Protein AF-A0A2G0VZQ6-F1 (afdb_monomer)

pLDDT: mean 93.62, std 4.66, range [72.75, 98.31]

Radius of gyration: 13.48 Å; Cα contacts (8 Å, |Δi|>4): 50; chains: 1; bounding box: 32×23×35 Å

Secondary structure (DSSP, 8-state):
--HHHHHHHHHTTT--TTPPPPHHHHHHHHTT--HHHHHHHHHHHHHHHHHHHH-S---SHHHHHHHHHHHHHHHHHHHHHT-

Structure (mmCIF, N/CA/C/O backbone):
data_AF-A0A2G0VZQ6-F1
#
_entry.id   AF-A0A2G0VZQ6-F1
#
loop_
_atom_site.group_PDB
_atom_site.id
_atom_site.type_symbol
_atom_site.label_atom_id
_atom_site.label_alt_id
_atom_site.label_comp_id
_atom_site.label_asym_id
_atom_site.label_entity_id
_atom_site.label_seq_id
_atom_site.pdbx_PDB_ins_code
_atom_site.Cartn_x
_atom_site.Cartn_y
_atom_site.Cartn_z
_atom_site.occupancy
_atom_site.B_iso_or_equiv
_atom_site.auth_seq_id
_atom_site.auth_comp_id
_atom_site.auth_asym_id
_atom_site.auth_atom_id
_atom_site.pdbx_PDB_model_num
ATOM 1 N N . MET A 1 1 ? 2.430 -15.945 2.617 1.00 72.75 1 MET A N 1
ATOM 2 C CA . MET A 1 1 ? 1.752 -14.636 2.518 1.00 72.75 1 MET A CA 1
ATOM 3 C C . MET A 1 1 ? 1.978 -13.889 3.817 1.00 72.75 1 MET A C 1
ATOM 5 O O . MET A 1 1 ? 1.905 -14.520 4.866 1.00 72.75 1 MET A O 1
ATOM 9 N N . SER A 1 2 ? 2.313 -12.600 3.750 1.00 90.75 2 SER A N 1
ATOM 10 C CA . SER A 1 2 ? 2.386 -11.746 4.941 1.00 90.75 2 SER A CA 1
ATOM 11 C C . SER A 1 2 ? 0.991 -11.434 5.488 1.00 90.75 2 SER A C 1
ATOM 13 O O . SER A 1 2 ? -0.014 -11.653 4.806 1.00 90.75 2 SER A O 1
ATOM 15 N N . ASN A 1 3 ? 0.910 -10.912 6.713 1.00 94.62 3 ASN A N 1
ATOM 16 C CA . ASN A 1 3 ? -0.376 -10.542 7.300 1.00 94.62 3 ASN A CA 1
ATOM 17 C C . ASN A 1 3 ? -1.059 -9.413 6.508 1.00 94.62 3 ASN A C 1
ATOM 19 O O . ASN A 1 3 ? -2.253 -9.496 6.235 1.00 94.62 3 ASN A O 1
ATOM 23 N N . LEU A 1 4 ? -0.289 -8.435 6.016 1.00 94.00 4 LEU A N 1
ATOM 24 C CA . LEU A 1 4 ? -0.781 -7.408 5.096 1.00 94.00 4 LEU A CA 1
ATOM 25 C C . LEU A 1 4 ? -1.437 -8.018 3.847 1.00 94.00 4 LEU A C 1
ATOM 27 O O . LEU A 1 4 ? -2.519 -7.595 3.445 1.00 94.00 4 LEU A O 1
ATOM 31 N N . GLN A 1 5 ? -0.815 -9.037 3.242 1.00 92.81 5 GLN A N 1
ATOM 32 C CA . GLN A 1 5 ? -1.400 -9.734 2.090 1.00 92.81 5 GLN A CA 1
ATOM 33 C C . GLN A 1 5 ? -2.714 -10.420 2.452 1.00 92.81 5 GLN A C 1
ATOM 35 O O . GLN A 1 5 ? -3.665 -10.328 1.684 1.00 92.81 5 GLN A O 1
ATOM 40 N N . ASN A 1 6 ? -2.794 -11.058 3.622 1.00 95.38 6 ASN A N 1
ATOM 41 C CA . ASN A 1 6 ? -4.033 -11.684 4.079 1.00 95.38 6 ASN A CA 1
ATOM 42 C C . ASN A 1 6 ? -5.146 -10.646 4.278 1.00 95.38 6 ASN A C 1
ATOM 44 O O . ASN A 1 6 ? -6.275 -10.887 3.861 1.00 95.38 6 ASN A O 1
ATOM 48 N N . LEU A 1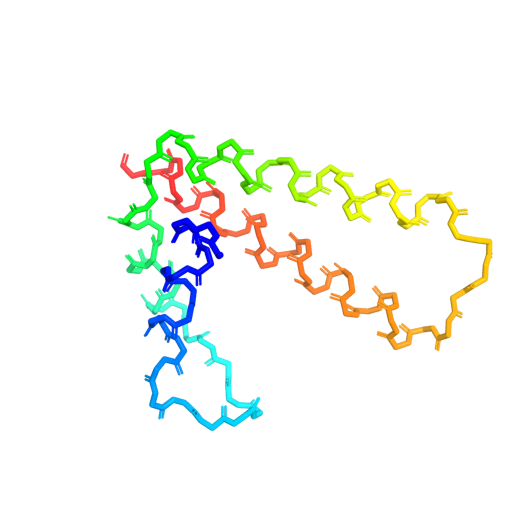 7 ? -4.836 -9.480 4.856 1.00 94.94 7 LEU A N 1
ATOM 49 C CA . LEU A 1 7 ? -5.801 -8.389 5.014 1.00 94.94 7 LEU A CA 1
ATOM 50 C C . LEU A 1 7 ? -6.327 -7.895 3.659 1.00 94.94 7 LEU A C 1
ATOM 52 O O . LEU A 1 7 ? -7.534 -7.736 3.493 1.00 94.94 7 LEU A O 1
ATOM 56 N N . ILE A 1 8 ? -5.445 -7.718 2.671 1.00 93.06 8 ILE A N 1
ATOM 57 C CA . ILE A 1 8 ? -5.829 -7.292 1.316 1.00 93.06 8 ILE A CA 1
ATOM 58 C C . ILE A 1 8 ? -6.660 -8.373 0.609 1.00 93.06 8 ILE A C 1
ATOM 60 O O . ILE A 1 8 ? -7.681 -8.060 -0.001 1.00 93.06 8 ILE A O 1
ATOM 64 N N . VAL A 1 9 ? -6.267 -9.646 0.713 1.00 93.06 9 VAL A N 1
ATOM 65 C CA . VAL A 1 9 ? -7.028 -10.775 0.150 1.00 93.06 9 VAL A CA 1
ATOM 66 C C . VAL A 1 9 ? -8.420 -10.853 0.773 1.00 93.06 9 VAL A C 1
ATOM 68 O O . VAL A 1 9 ? -9.399 -11.012 0.048 1.00 93.06 9 VAL A O 1
ATOM 71 N N . ASN A 1 10 ? -8.525 -10.679 2.091 1.00 93.50 10 ASN A N 1
ATOM 72 C CA . ASN A 1 10 ? -9.804 -10.664 2.793 1.00 93.50 10 ASN A CA 1
ATO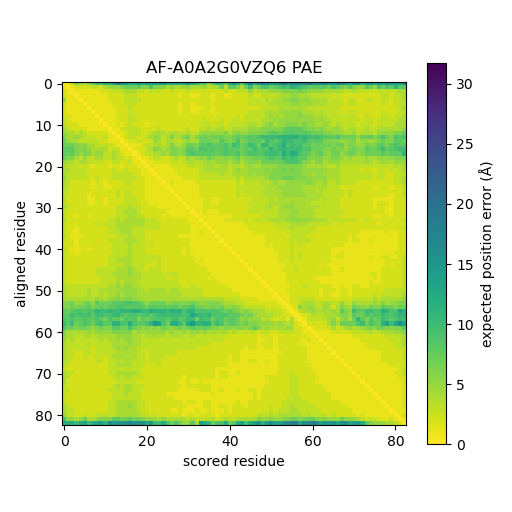M 73 C C . ASN A 1 10 ? -1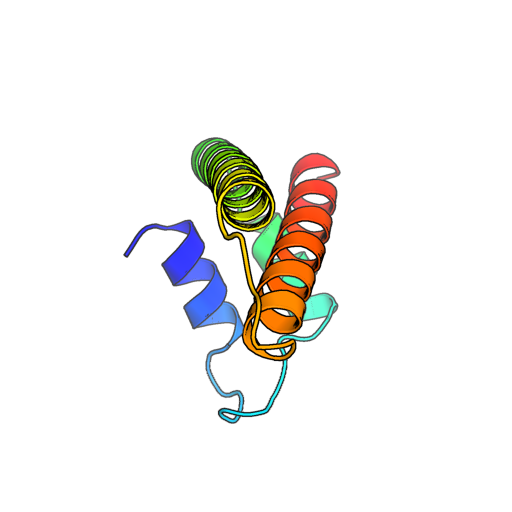0.674 -9.476 2.369 1.00 93.50 10 ASN A C 1
ATOM 75 O O . ASN A 1 10 ? -11.870 -9.653 2.162 1.00 93.50 10 ASN A O 1
ATOM 79 N N . ALA A 1 11 ? -10.087 -8.291 2.182 1.00 92.69 11 ALA A N 1
ATOM 80 C CA . ALA A 1 11 ? -10.805 -7.113 1.695 1.00 92.69 11 ALA A CA 1
ATOM 81 C C . ALA A 1 11 ? -11.304 -7.266 0.249 1.00 92.69 11 ALA A C 1
ATOM 83 O O . ALA A 1 11 ? -12.295 -6.644 -0.124 1.00 92.69 11 ALA A O 1
ATOM 84 N N . ARG A 1 12 ? -10.644 -8.111 -0.553 1.00 92.12 12 ARG A N 1
ATOM 85 C CA . ARG A 1 12 ? -11.078 -8.478 -1.908 1.00 92.12 12 ARG A CA 1
ATOM 86 C C . ARG A 1 12 ? -12.022 -9.686 -1.935 1.00 92.12 12 ARG A C 1
ATOM 88 O O . ARG A 1 12 ? -12.498 -10.067 -3.001 1.00 92.12 12 ARG A O 1
ATOM 95 N N . SER A 1 13 ? -12.267 -10.329 -0.795 1.00 91.88 13 SER A N 1
ATOM 96 C CA . SER A 1 13 ? -13.090 -11.535 -0.732 1.00 91.88 13 SER A CA 1
ATOM 97 C C . SER A 1 13 ? -14.517 -11.232 -1.186 1.00 91.88 13 SER A C 1
ATOM 99 O O . SER A 1 13 ? -15.176 -10.353 -0.635 1.00 91.88 13 SER A O 1
ATOM 101 N N . GLY A 1 14 ? -14.990 -11.963 -2.195 1.00 87.06 14 GLY A N 1
ATOM 102 C CA . GLY A 1 14 ? -16.320 -11.772 -2.779 1.00 87.06 14 GLY A CA 1
ATOM 103 C C . GLY A 1 14 ? -16.395 -10.750 -3.917 1.00 87.06 14 GLY A C 1
ATOM 104 O O . GLY A 1 14 ? -17.464 -10.629 -4.507 1.00 87.06 14 GLY A O 1
ATOM 105 N N . LEU A 1 15 ? -15.293 -10.071 -4.255 1.00 90.94 15 LEU A N 1
ATOM 106 C CA . LEU A 1 15 ? -15.210 -9.205 -5.435 1.00 90.94 15 LEU A CA 1
ATOM 107 C C . LEU A 1 15 ? -14.895 -10.026 -6.692 1.00 90.94 15 LEU A C 1
ATOM 109 O O . LEU A 1 15 ? -14.188 -11.041 -6.628 1.00 90.94 15 LEU A O 1
ATOM 113 N N . ALA A 1 16 ? -15.399 -9.576 -7.842 1.00 89.56 16 ALA A N 1
ATOM 114 C CA . ALA A 1 16 ? -14.962 -10.102 -9.133 1.00 89.56 16 ALA A CA 1
ATOM 115 C C . ALA A 1 16 ? -13.472 -9.787 -9.392 1.00 89.56 16 ALA A C 1
ATOM 117 O O . ALA A 1 16 ? -12.862 -8.960 -8.716 1.00 89.56 16 ALA A O 1
ATOM 118 N N . LEU A 1 17 ? -12.856 -10.463 -10.368 1.00 82.69 17 LEU A N 1
ATOM 119 C CA . LEU A 1 17 ? -11.419 -10.308 -10.655 1.00 82.69 17 LEU A CA 1
ATOM 120 C C . LEU A 1 17 ? -11.038 -8.882 -11.082 1.00 82.69 17 LEU A C 1
ATOM 122 O O . LEU A 1 17 ? -9.930 -8.434 -10.797 1.00 82.69 17 LEU A O 1
ATOM 126 N N . ASP A 1 18 ? -11.953 -8.201 -11.762 1.00 83.75 18 ASP A N 1
ATOM 127 C CA . ASP A 1 18 ? -11.848 -6.835 -12.269 1.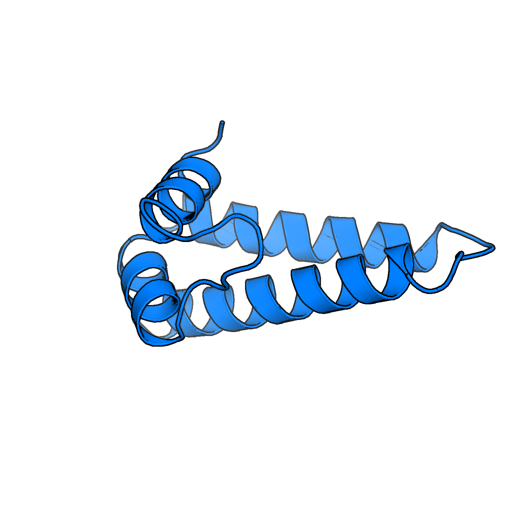00 83.75 18 ASP A CA 1
ATOM 128 C C . ASP A 1 18 ? -12.381 -5.780 -11.286 1.00 83.75 18 ASP A C 1
ATOM 130 O O . ASP A 1 18 ? -12.206 -4.576 -11.492 1.00 83.75 18 ASP A O 1
ATOM 134 N N . GLU A 1 19 ? -13.011 -6.216 -10.196 1.00 89.25 19 GLU A N 1
ATOM 135 C CA . GLU A 1 19 ? -13.630 -5.333 -9.221 1.00 89.25 19 GLU A CA 1
ATOM 136 C C . GLU A 1 19 ? -12.614 -4.863 -8.169 1.00 89.25 19 GLU A C 1
ATOM 138 O O . GLU A 1 19 ? -11.840 -5.631 -7.587 1.00 89.25 19 GLU A O 1
ATOM 143 N N . LYS A 1 20 ? -12.596 -3.547 -7.935 1.00 89.3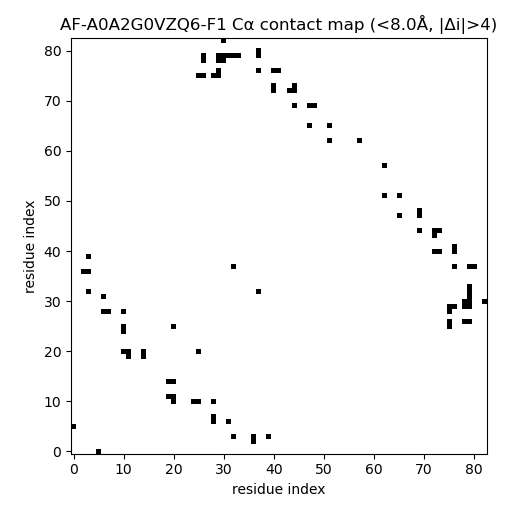1 20 LYS A N 1
ATOM 144 C CA . LYS A 1 20 ? -11.660 -2.896 -7.013 1.00 89.31 20 LYS A CA 1
ATOM 145 C C . LYS A 1 20 ? -12.219 -2.894 -5.594 1.00 89.31 20 LYS A C 1
ATOM 147 O O . LYS A 1 20 ? -13.411 -2.687 -5.389 1.00 89.31 20 LYS A O 1
ATOM 152 N N . ILE A 1 21 ? -11.332 -3.034 -4.608 1.00 91.38 21 ILE A N 1
ATOM 153 C CA . ILE A 1 21 ? -11.673 -2.789 -3.201 1.00 91.38 21 ILE A CA 1
ATOM 154 C C . ILE A 1 21 ? -12.149 -1.337 -3.078 1.00 91.38 21 ILE A C 1
ATOM 156 O O . ILE A 1 21 ? -11.452 -0.419 -3.518 1.00 91.38 21 ILE A O 1
ATOM 160 N N . SER A 1 22 ? -13.331 -1.142 -2.494 1.00 92.25 22 SER A N 1
ATOM 161 C CA . SER A 1 22 ? -13.903 0.183 -2.257 1.00 92.25 22 SER A CA 1
ATOM 162 C C . SER A 1 22 ? -13.089 0.982 -1.238 1.00 92.25 22 SER A C 1
ATOM 164 O O . SER A 1 22 ? -12.347 0.417 -0.430 1.00 92.25 22 SER A O 1
ATOM 166 N N . ASP A 1 23 ? -13.271 2.301 -1.221 1.00 89.75 23 ASP A N 1
ATOM 167 C CA . ASP A 1 23 ? -12.619 3.174 -0.238 1.00 89.75 23 ASP A CA 1
ATOM 168 C C . ASP A 1 23 ? -12.926 2.734 1.204 1.00 89.75 23 ASP A C 1
ATOM 170 O O . ASP A 1 23 ? -12.020 2.661 2.034 1.00 89.75 23 ASP A O 1
ATOM 174 N N . ASP A 1 24 ? -14.171 2.340 1.490 1.00 91.38 24 ASP A N 1
ATOM 175 C CA . ASP A 1 24 ? -14.570 1.803 2.798 1.00 91.38 24 ASP A CA 1
ATOM 176 C C . ASP A 1 24 ? -13.832 0.501 3.145 1.00 91.38 24 ASP A C 1
ATOM 178 O O . ASP A 1 24 ? -13.405 0.308 4.288 1.00 91.38 24 ASP A O 1
ATOM 182 N N . GLY A 1 25 ? -13.629 -0.379 2.158 1.00 93.25 25 GLY A N 1
ATOM 183 C CA . GLY A 1 25 ? -12.838 -1.600 2.311 1.00 93.25 25 GLY A CA 1
ATOM 184 C C . GLY A 1 25 ? -11.378 -1.292 2.642 1.00 93.25 25 GLY A C 1
ATOM 185 O O . GLY A 1 25 ? -10.805 -1.880 3.563 1.00 93.25 25 GLY A O 1
ATOM 186 N N . TRP A 1 26 ? -10.789 -0.303 1.968 1.00 94.00 26 TRP A N 1
ATOM 187 C CA . TRP A 1 26 ? -9.439 0.166 2.277 1.00 94.00 26 TRP A CA 1
ATOM 188 C C . TRP A 1 26 ? -9.334 0.789 3.669 1.00 94.00 26 TRP A C 1
ATOM 190 O O . TRP A 1 26 ? -8.376 0.503 4.387 1.00 94.00 26 TRP A O 1
ATOM 200 N N . GLN A 1 27 ? -10.325 1.576 4.097 1.00 93.56 27 GLN A N 1
ATOM 201 C CA . GLN A 1 27 ? -10.371 2.134 5.453 1.00 93.56 27 GLN A CA 1
ATOM 202 C C . GLN A 1 27 ? -10.499 1.039 6.522 1.00 93.56 27 GLN A C 1
ATOM 204 O O . GLN A 1 27 ? -9.860 1.115 7.575 1.00 93.56 27 GLN A O 1
ATOM 209 N N . ALA A 1 28 ? -11.289 -0.006 6.268 1.00 94.62 28 ALA A N 1
ATOM 210 C CA . ALA A 1 28 ? -11.402 -1.152 7.168 1.00 94.62 28 ALA A CA 1
ATOM 211 C C . ALA A 1 28 ? -10.088 -1.948 7.268 1.00 94.62 28 ALA A C 1
ATOM 213 O O . ALA A 1 28 ? -9.710 -2.372 8.363 1.00 94.62 28 ALA A O 1
ATOM 214 N N . THR A 1 29 ? -9.364 -2.109 6.158 1.00 95.25 29 THR A N 1
ATOM 215 C CA . THR A 1 29 ? -8.025 -2.719 6.141 1.00 95.25 29 THR A CA 1
ATOM 216 C C . THR A 1 29 ? -7.001 -1.855 6.871 1.00 95.25 29 THR A C 1
ATOM 218 O O . THR A 1 29 ? -6.242 -2.371 7.688 1.00 95.25 29 THR A O 1
ATOM 221 N N . ALA A 1 30 ? -7.022 -0.535 6.670 1.00 95.62 30 ALA A N 1
ATOM 222 C CA . ALA A 1 30 ? -6.157 0.403 7.387 1.00 95.62 30 ALA A CA 1
ATOM 223 C C . ALA A 1 30 ? -6.335 0.293 8.911 1.00 95.62 30 ALA A C 1
ATOM 225 O O . ALA A 1 30 ? -5.363 0.302 9.664 1.00 95.62 30 ALA A O 1
ATOM 226 N N . LYS A 1 31 ? -7.579 0.085 9.368 1.00 95.81 31 LYS A N 1
ATOM 227 C CA . LYS A 1 31 ? -7.927 -0.208 10.768 1.00 95.81 31 LYS A CA 1
ATOM 228 C C . LYS A 1 31 ? -7.519 -1.606 11.249 1.00 95.81 31 LYS A C 1
ATOM 230 O O . LYS A 1 31 ? -7.864 -2.000 12.361 1.00 95.81 31 LYS A O 1
ATOM 235 N N . GLN A 1 32 ? -6.803 -2.388 10.466 1.00 96.00 32 GLN A N 1
ATOM 236 C CA . GLN A 1 32 ? -6.253 -3.670 10.907 1.00 96.00 32 GLN A CA 1
ATOM 237 C C . GLN A 1 32 ? -4.729 -3.697 10.818 1.00 96.00 32 GLN A C 1
ATOM 239 O O . GLN A 1 32 ? -4.111 -4.551 11.445 1.00 96.00 32 GLN A O 1
ATOM 244 N N . CYS A 1 33 ? -4.124 -2.729 10.127 1.00 96.69 33 CYS A N 1
ATOM 245 C CA . CYS A 1 33 ? -2.680 -2.564 10.091 1.00 96.69 33 CYS A CA 1
ATOM 246 C C . CYS A 1 33 ? -2.135 -2.155 11.469 1.00 96.69 33 CYS A C 1
ATOM 248 O O . CYS A 1 33 ? -2.572 -1.160 12.056 1.00 96.69 33 CYS A O 1
ATOM 250 N N . GLY A 1 34 ? -1.169 -2.923 11.970 1.00 95.44 34 GLY A N 1
ATOM 251 C CA . GLY A 1 34 ? -0.289 -2.564 13.073 1.00 95.44 34 GLY A CA 1
ATOM 252 C C . GLY A 1 34 ? 1.083 -2.116 12.564 1.00 95.44 34 GLY A C 1
ATOM 253 O O . GLY A 1 34 ? 1.272 -1.831 11.381 1.00 95.44 34 GLY A O 1
ATOM 254 N N . ALA A 1 35 ? 2.063 -2.046 13.468 1.00 96.38 35 ALA A N 1
ATOM 255 C CA . ALA A 1 35 ? 3.409 -1.569 13.141 1.00 96.38 35 ALA A CA 1
ATOM 256 C C . ALA A 1 35 ? 4.095 -2.404 12.044 1.00 96.38 35 ALA A C 1
ATOM 258 O O . ALA A 1 35 ? 4.723 -1.835 11.156 1.00 96.38 35 ALA A O 1
ATOM 259 N N . ALA A 1 36 ? 3.925 -3.730 12.075 1.00 96.38 36 ALA A N 1
ATOM 260 C CA . ALA A 1 36 ? 4.516 -4.631 11.088 1.00 96.38 36 ALA A CA 1
ATOM 261 C C . ALA A 1 36 ? 3.929 -4.414 9.685 1.00 96.38 36 ALA A C 1
ATOM 263 O O . ALA A 1 36 ? 4.666 -4.365 8.704 1.00 96.38 36 ALA A O 1
ATOM 264 N N . GLU A 1 37 ? 2.609 -4.235 9.576 1.00 97.81 37 GLU A N 1
ATOM 265 C CA . GLU A 1 37 ? 1.966 -3.949 8.293 1.00 97.81 37 GLU A CA 1
ATOM 266 C C . GLU A 1 37 ? 2.364 -2.569 7.763 1.00 97.81 37 GLU A C 1
ATOM 268 O O . GLU A 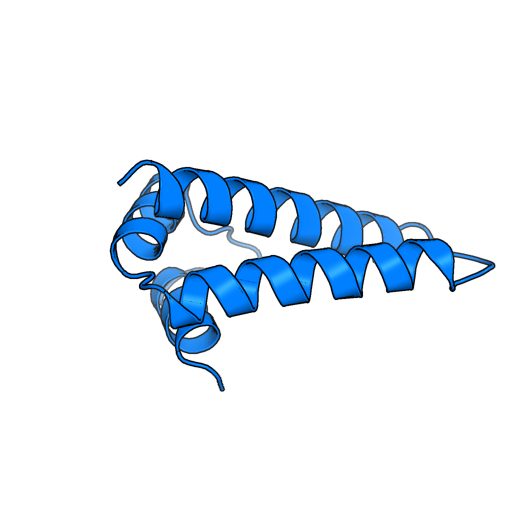1 37 ? 2.573 -2.421 6.564 1.00 97.81 37 GLU A O 1
ATOM 273 N N . ILE A 1 38 ? 2.497 -1.567 8.638 1.00 97.56 38 ILE A N 1
ATOM 274 C CA . ILE A 1 38 ? 2.960 -0.224 8.259 1.00 97.56 38 ILE A CA 1
ATOM 275 C C . ILE A 1 38 ? 4.380 -0.281 7.686 1.00 97.56 38 ILE A C 1
ATOM 277 O O . ILE A 1 38 ? 4.609 0.262 6.606 1.00 97.56 38 ILE A O 1
ATOM 281 N N . GLU A 1 39 ? 5.303 -0.960 8.369 1.00 97.88 39 GLU A N 1
ATOM 282 C CA . GLU A 1 39 ? 6.680 -1.136 7.899 1.00 97.88 39 GLU A CA 1
ATOM 283 C C . GLU A 1 39 ? 6.719 -1.879 6.555 1.00 97.88 39 GLU A C 1
ATOM 285 O O . GLU A 1 39 ? 7.408 -1.458 5.626 1.00 97.88 39 GLU A O 1
ATOM 290 N N . GLU A 1 40 ? 5.924 -2.942 6.405 1.00 97.94 40 GLU A N 1
ATOM 291 C CA . GLU A 1 40 ? 5.840 -3.679 5.143 1.00 97.94 40 GLU A CA 1
ATOM 292 C C . GLU A 1 40 ? 5.299 -2.803 3.998 1.00 97.94 40 GLU A C 1
ATOM 294 O O . GLU A 1 40 ? 5.816 -2.861 2.880 1.00 97.94 40 GLU A O 1
ATOM 299 N N . ILE A 1 41 ? 4.278 -1.973 4.252 1.00 97.75 41 ILE A N 1
ATOM 300 C CA . ILE A 1 41 ? 3.746 -1.034 3.251 1.00 97.75 41 ILE A CA 1
ATOM 301 C C . ILE A 1 41 ? 4.835 -0.042 2.817 1.00 97.75 41 ILE A C 1
ATOM 303 O O . ILE A 1 41 ? 4.995 0.204 1.621 1.00 97.75 41 ILE A O 1
ATOM 307 N N . GLU A 1 42 ? 5.599 0.512 3.761 1.00 98.31 42 GLU A N 1
ATOM 308 C CA . GLU A 1 42 ? 6.700 1.435 3.461 1.00 98.31 42 GLU A CA 1
ATOM 309 C C . GLU A 1 42 ? 7.786 0.769 2.616 1.00 98.31 42 GLU A C 1
ATOM 311 O O . GLU A 1 42 ? 8.191 1.324 1.592 1.00 98.31 42 GLU A O 1
ATOM 316 N N . GLN A 1 43 ? 8.204 -0.442 2.992 1.00 98.19 43 GLN A N 1
ATOM 317 C CA . GLN A 1 43 ? 9.192 -1.216 2.241 1.00 98.19 43 GLN A CA 1
ATOM 318 C C . GLN A 1 43 ? 8.721 -1.492 0.810 1.00 98.19 43 GLN A C 1
ATOM 320 O O . GLN A 1 43 ? 9.480 -1.276 -0.131 1.00 98.19 43 GLN A O 1
ATOM 325 N N . ARG A 1 44 ? 7.454 -1.881 0.618 1.00 97.62 44 ARG A N 1
ATOM 326 C CA . ARG A 1 44 ? 6.882 -2.100 -0.722 1.00 97.62 44 ARG A CA 1
ATOM 327 C C . ARG A 1 44 ? 6.890 -0.839 -1.576 1.00 97.62 44 ARG A C 1
ATOM 329 O O . ARG A 1 44 ? 7.239 -0.914 -2.749 1.00 97.62 44 ARG A O 1
ATOM 336 N N . ILE A 1 45 ? 6.533 0.313 -1.003 1.00 98.06 45 ILE A N 1
ATOM 337 C CA . ILE A 1 45 ? 6.581 1.595 -1.723 1.00 98.06 45 ILE A CA 1
ATOM 338 C C . ILE A 1 45 ? 8.016 1.904 -2.163 1.00 98.06 45 ILE A C 1
ATOM 340 O O . ILE A 1 45 ? 8.221 2.328 -3.299 1.00 98.06 45 ILE A O 1
ATOM 344 N N . VAL A 1 46 ? 9.004 1.694 -1.288 1.00 98.19 46 VAL A N 1
ATOM 345 C CA . VAL A 1 46 ? 10.422 1.906 -1.616 1.00 98.19 46 VAL A CA 1
ATOM 346 C C . VAL A 1 46 ? 10.874 0.962 -2.729 1.00 98.19 46 VAL A C 1
ATOM 348 O O . VAL A 1 46 ? 11.479 1.425 -3.692 1.00 98.19 46 VAL A O 1
ATOM 351 N N . SER A 1 47 ? 10.543 -0.329 -2.645 1.00 97.56 47 SER A N 1
ATOM 352 C CA . SER A 1 47 ? 10.901 -1.312 -3.674 1.00 97.56 47 SER A CA 1
ATOM 353 C C . SER A 1 47 ? 10.309 -0.970 -5.040 1.00 97.56 47 SER A C 1
ATOM 355 O O . SER A 1 47 ? 11.041 -0.965 -6.021 1.00 97.56 47 SER A O 1
ATOM 357 N N . LEU A 1 48 ? 9.023 -0.612 -5.103 1.00 97.31 48 LEU A N 1
ATOM 358 C CA . LEU A 1 48 ? 8.361 -0.244 -6.361 1.00 97.31 48 LEU A CA 1
ATOM 359 C C . LEU A 1 48 ? 8.944 1.038 -6.975 1.00 97.31 48 LEU A C 1
ATOM 361 O O . LEU A 1 48 ? 9.063 1.153 -8.190 1.00 97.31 48 LEU A O 1
ATOM 365 N N . ARG A 1 49 ? 9.343 2.009 -6.145 1.00 97.50 49 ARG A N 1
ATOM 366 C CA . ARG A 1 49 ? 10.039 3.213 -6.628 1.00 97.50 49 ARG A CA 1
ATOM 367 C C . ARG A 1 49 ? 11.426 2.893 -7.175 1.00 97.50 49 ARG A C 1
ATOM 369 O O . ARG A 1 49 ? 11.786 3.421 -8.217 1.00 97.50 49 ARG A O 1
ATOM 376 N N . ALA A 1 50 ? 12.172 2.017 -6.504 1.00 96.69 50 ALA A N 1
ATOM 377 C CA . ALA A 1 50 ? 13.468 1.566 -6.998 1.00 96.69 50 ALA A CA 1
ATOM 378 C C . ALA A 1 50 ? 13.333 0.800 -8.326 1.00 96.69 50 ALA A C 1
ATOM 380 O O . ALA A 1 50 ? 14.174 0.943 -9.208 1.00 96.69 50 ALA A O 1
ATOM 381 N N . GLU A 1 51 ? 12.260 0.027 -8.501 1.00 94.81 51 GLU A N 1
ATOM 382 C CA . GLU A 1 51 ? 11.961 -0.651 -9.766 1.00 94.81 51 GLU A CA 1
ATOM 383 C C . GLU A 1 51 ? 11.729 0.358 -10.901 1.00 94.81 51 GLU A C 1
ATOM 385 O O . GLU A 1 51 ? 12.385 0.269 -11.937 1.00 94.81 51 GLU A O 1
ATOM 390 N N . LEU A 1 52 ? 10.906 1.391 -10.669 1.00 94.56 52 LEU A N 1
ATOM 391 C CA . LEU A 1 52 ? 10.689 2.480 -11.635 1.00 94.56 52 LEU A CA 1
ATOM 392 C C . LEU A 1 52 ? 11.978 3.202 -12.048 1.00 94.56 52 LEU A C 1
ATOM 394 O O . LEU A 1 52 ? 12.075 3.662 -13.182 1.00 94.56 52 LEU A O 1
ATOM 398 N N . GLU A 1 53 ? 12.948 3.326 -11.142 1.00 93.44 53 GLU A N 1
ATOM 399 C CA . GLU A 1 53 ? 14.231 3.989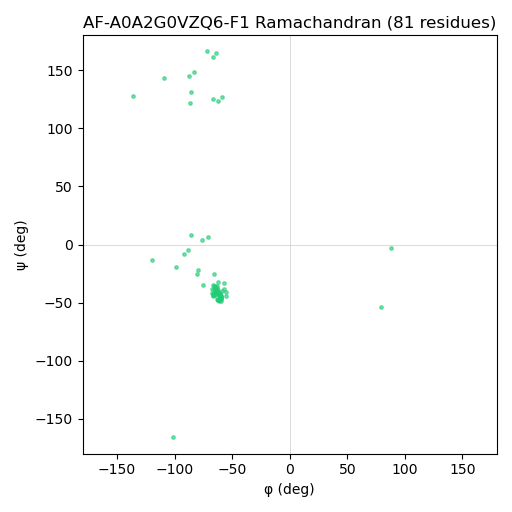 -11.407 1.00 93.44 53 GLU A CA 1
ATOM 400 C C . GLU A 1 53 ? 15.243 3.096 -12.141 1.00 93.44 53 GLU A C 1
ATOM 402 O O . GLU 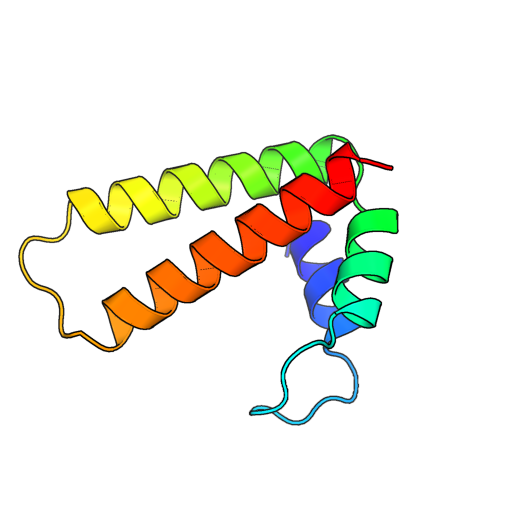A 1 53 ? 16.156 3.611 -12.786 1.00 93.44 53 GLU A O 1
ATOM 407 N N . THR A 1 54 ? 15.127 1.771 -12.018 1.00 93.12 54 THR A N 1
ATOM 408 C CA . THR A 1 54 ? 16.150 0.822 -12.496 1.00 93.12 54 THR A CA 1
ATOM 409 C C . THR A 1 54 ? 15.836 0.203 -13.852 1.00 93.12 54 THR A C 1
ATOM 411 O O . THR A 1 54 ? 16.750 -0.289 -14.515 1.00 93.12 54 THR A O 1
ATOM 414 N N . VAL A 1 55 ? 14.576 0.235 -14.281 1.00 91.00 55 VAL A N 1
ATOM 415 C CA . VAL A 1 55 ? 14.152 -0.264 -15.592 1.00 91.00 55 VAL A CA 1
ATOM 416 C C . VAL A 1 55 ? 14.302 0.836 -16.644 1.00 91.00 55 VAL A C 1
ATOM 418 O O . VAL A 1 55 ? 13.728 1.916 -16.523 1.00 91.00 55 VAL A O 1
ATOM 421 N N . GLU A 1 56 ? 15.090 0.550 -17.681 1.00 84.50 56 GLU A N 1
ATOM 422 C CA . GLU A 1 56 ? 15.447 1.504 -18.740 1.00 84.50 56 GLU A CA 1
ATOM 423 C C . GLU A 1 56 ? 14.307 1.752 -19.744 1.00 84.50 56 GLU A C 1
ATOM 425 O O . GLU A 1 56 ? 14.140 2.874 -20.220 1.00 84.50 56 GLU A O 1
ATOM 430 N N . GLU A 1 57 ? 13.499 0.730 -20.040 1.00 91.50 57 GLU A N 1
ATOM 431 C CA . GLU A 1 57 ? 12.377 0.815 -20.978 1.00 91.50 57 GLU A CA 1
ATOM 432 C C . GLU A 1 57 ? 11.143 0.115 -20.405 1.00 91.50 57 GLU A C 1
ATOM 434 O O . GLU A 1 57 ? 11.203 -1.044 -19.991 1.00 91.50 57 GLU A O 1
ATOM 439 N N . TRP A 1 58 ? 10.022 0.835 -20.398 1.00 93.94 58 TRP A N 1
ATOM 440 C CA . TRP A 1 58 ? 8.731 0.355 -19.919 1.00 93.94 58 TRP A CA 1
ATOM 441 C C . TRP A 1 58 ? 7.763 0.155 -21.084 1.00 93.94 58 TRP A C 1
ATOM 443 O O . TRP A 1 58 ? 7.709 0.969 -22.003 1.00 93.94 58 TRP A O 1
ATOM 453 N N . ASP A 1 59 ? 6.931 -0.882 -20.997 1.00 87.44 59 ASP A N 1
ATOM 454 C CA . ASP A 1 59 ? 5.827 -1.140 -21.933 1.00 87.44 59 ASP A CA 1
ATOM 455 C C . ASP A 1 59 ? 4.599 -0.231 -21.707 1.00 87.44 59 ASP A C 1
ATOM 457 O O . ASP A 1 59 ? 3.586 -0.373 -22.389 1.00 87.44 59 ASP A O 1
ATOM 461 N N . GLY A 1 60 ? 4.689 0.724 -20.776 1.00 88.69 60 GLY A N 1
ATOM 462 C CA . GLY A 1 60 ? 3.610 1.629 -20.382 1.00 88.69 60 GLY A CA 1
ATOM 463 C C . GLY A 1 60 ? 2.611 0.976 -19.427 1.00 88.69 60 GLY A C 1
ATOM 464 O O . GLY A 1 60 ? 2.418 1.480 -18.325 1.00 88.69 60 GLY A O 1
ATOM 465 N N . ASP A 1 61 ? 2.047 -0.175 -19.796 1.00 94.00 61 ASP A N 1
ATOM 466 C CA . ASP A 1 61 ? 1.037 -0.880 -18.992 1.00 94.00 61 ASP A CA 1
ATOM 467 C C . ASP A 1 61 ? 1.596 -1.328 -17.630 1.00 94.00 61 ASP A C 1
ATOM 469 O O . ASP A 1 61 ? 1.008 -1.057 -16.581 1.00 94.00 61 ASP A O 1
ATOM 473 N N . THR A 1 62 ? 2.781 -1.946 -17.616 1.00 93.50 62 THR A N 1
ATOM 474 C CA . THR A 1 62 ? 3.426 -2.383 -16.369 1.00 93.50 62 THR A CA 1
ATOM 475 C C . THR A 1 62 ? 3.831 -1.180 -15.512 1.00 93.50 62 THR A C 1
ATOM 477 O O . THR A 1 62 ? 3.740 -1.217 -14.283 1.00 93.50 62 THR A O 1
ATOM 480 N N . GLN A 1 63 ? 4.241 -0.079 -16.148 1.00 95.62 63 GLN A N 1
ATOM 481 C CA . GLN A 1 63 ? 4.588 1.160 -15.452 1.00 95.62 63 GLN A CA 1
ATOM 482 C C . GLN A 1 63 ? 3.361 1.782 -14.770 1.00 95.62 63 GLN A C 1
ATOM 484 O O . GLN A 1 63 ? 3.439 2.196 -13.607 1.00 95.62 63 GLN A O 1
ATOM 489 N N . ASP A 1 64 ? 2.223 1.811 -15.463 1.00 95.25 64 ASP A N 1
ATOM 490 C CA . ASP A 1 64 ? 0.951 2.293 -14.930 1.00 95.25 64 ASP A CA 1
ATOM 491 C C . ASP A 1 64 ? 0.469 1.428 -13.757 1.00 95.25 64 ASP A C 1
ATOM 493 O O . ASP A 1 64 ? 0.034 1.967 -12.732 1.00 95.25 64 ASP A O 1
ATOM 497 N N . ASP A 1 65 ? 0.628 0.105 -13.841 1.00 95.00 65 ASP A N 1
ATOM 498 C CA . ASP A 1 65 ? 0.314 -0.817 -12.745 1.00 95.00 65 ASP A CA 1
ATOM 499 C C . ASP A 1 65 ? 1.185 -0.565 -11.504 1.00 95.00 65 ASP A C 1
ATOM 501 O O . ASP A 1 65 ? 0.676 -0.534 -10.375 1.00 95.00 65 ASP A O 1
ATOM 505 N N . ILE A 1 66 ? 2.487 -0.312 -11.683 1.00 96.19 66 ILE A N 1
ATOM 506 C CA . ILE A 1 66 ? 3.383 0.044 -10.573 1.00 96.19 66 ILE A CA 1
ATOM 507 C C . ILE A 1 66 ? 2.976 1.388 -9.959 1.00 96.19 66 ILE A C 1
ATOM 509 O O . ILE A 1 66 ? 2.901 1.514 -8.730 1.00 96.19 66 ILE A O 1
ATOM 513 N N . HIS A 1 67 ? 2.661 2.394 -10.779 1.00 97.06 67 HIS A N 1
ATOM 514 C CA . HIS A 1 67 ? 2.170 3.681 -10.287 1.00 97.06 67 HIS A CA 1
ATOM 515 C C . HIS A 1 67 ? 0.856 3.540 -9.511 1.00 97.06 67 HIS A C 1
ATOM 517 O O . HIS A 1 67 ? 0.707 4.141 -8.437 1.00 97.06 67 HIS A O 1
ATOM 523 N N . LEU A 1 68 ? -0.071 2.715 -10.003 1.00 95.00 68 LEU A N 1
ATOM 524 C CA . LEU A 1 68 ? -1.319 2.405 -9.319 1.00 95.00 68 LEU A CA 1
ATOM 525 C C . LEU A 1 68 ? -1.050 1.735 -7.967 1.00 95.00 68 LEU A C 1
ATOM 527 O O . LEU A 1 68 ? -1.586 2.185 -6.951 1.00 95.00 68 LEU A O 1
ATOM 531 N N . ALA A 1 69 ? -0.170 0.731 -7.926 1.00 95.38 69 ALA A N 1
ATOM 532 C CA . ALA A 1 69 ? 0.213 0.046 -6.695 1.00 95.38 69 ALA A CA 1
ATOM 533 C C . ALA A 1 69 ? 0.827 1.012 -5.667 1.00 95.38 69 ALA A C 1
ATOM 535 O O . ALA A 1 69 ? 0.420 1.016 -4.501 1.00 95.38 69 ALA A O 1
ATOM 536 N N . ILE A 1 70 ? 1.750 1.888 -6.088 1.00 97.62 70 ILE A N 1
ATOM 537 C CA . ILE A 1 70 ? 2.354 2.914 -5.221 1.00 97.62 70 ILE A CA 1
ATOM 538 C C . ILE A 1 70 ? 1.285 3.854 -4.658 1.00 97.62 70 ILE A C 1
ATOM 540 O O . ILE A 1 70 ? 1.302 4.159 -3.460 1.00 97.62 70 ILE A O 1
ATOM 544 N N . ASN A 1 71 ? 0.356 4.325 -5.493 1.00 96.50 71 ASN A N 1
ATOM 545 C CA . ASN A 1 71 ? -0.720 5.211 -5.056 1.00 96.50 71 ASN A CA 1
ATOM 546 C C . ASN A 1 71 ? -1.625 4.519 -4.024 1.00 96.50 71 ASN A C 1
ATOM 548 O O . ASN A 1 71 ? -1.863 5.075 -2.950 1.00 96.50 71 ASN A O 1
ATOM 552 N N . THR A 1 72 ? -2.056 3.286 -4.296 1.00 94.94 72 THR A N 1
ATOM 553 C CA . THR A 1 72 ? -2.879 2.493 -3.373 1.00 94.94 72 THR A CA 1
ATOM 554 C C . THR A 1 72 ? -2.172 2.262 -2.037 1.00 94.94 72 THR A C 1
ATOM 556 O O . THR A 1 72 ? -2.746 2.547 -0.984 1.00 94.94 72 THR A O 1
ATOM 559 N N . PHE A 1 73 ? -0.905 1.833 -2.045 1.00 96.88 73 PHE A N 1
ATOM 560 C CA . PHE A 1 73 ? -0.138 1.648 -0.810 1.00 96.88 73 PHE A CA 1
ATOM 561 C C . PHE A 1 73 ? 0.066 2.959 -0.047 1.00 96.88 73 PHE A C 1
ATOM 563 O O . PHE A 1 73 ? -0.030 2.977 1.177 1.00 96.88 73 PHE A O 1
ATOM 570 N N . THR A 1 74 ? 0.278 4.074 -0.748 1.00 97.50 74 THR A N 1
ATOM 571 C CA . THR A 1 74 ?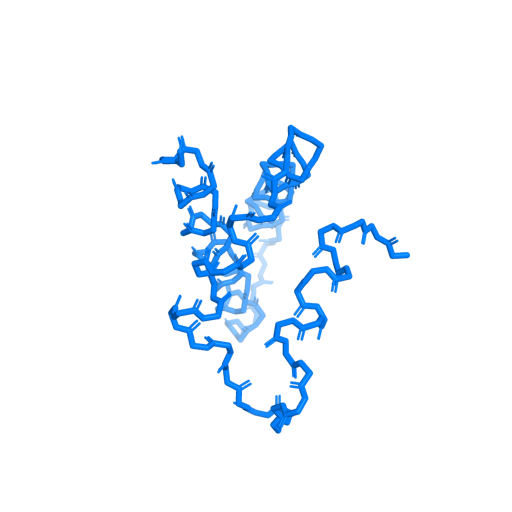 0.417 5.395 -0.118 1.00 97.50 74 THR A CA 1
ATOM 572 C C . THR A 1 74 ? -0.871 5.821 0.588 1.00 97.50 74 THR A C 1
ATOM 574 O O . THR A 1 74 ? -0.819 6.367 1.692 1.00 97.50 74 THR A O 1
ATOM 577 N N . GLN A 1 75 ? -2.033 5.584 -0.023 1.00 95.44 75 GLN A N 1
ATOM 578 C CA . GLN A 1 75 ? -3.328 5.885 0.592 1.00 95.44 75 GLN A CA 1
ATOM 579 C C . GLN A 1 75 ? -3.588 5.000 1.813 1.00 95.44 75 GLN A C 1
ATOM 581 O O . GLN A 1 75 ? -3.954 5.516 2.871 1.00 95.44 75 GLN A O 1
ATOM 586 N N . LEU A 1 76 ? -3.311 3.697 1.699 1.00 96.12 76 LEU A N 1
ATOM 587 C CA . LEU A 1 76 ? -3.420 2.760 2.814 1.00 96.12 76 LEU A CA 1
ATOM 588 C C . LEU A 1 76 ? -2.504 3.158 3.980 1.00 96.12 76 LEU A C 1
ATOM 590 O O . LEU A 1 76 ? -2.946 3.180 5.126 1.00 96.12 76 LEU A O 1
ATOM 594 N N . LEU A 1 77 ? -1.254 3.534 3.693 1.00 97.50 77 LEU A N 1
ATOM 595 C CA . LEU A 1 77 ? -0.287 3.988 4.693 1.00 97.50 77 LEU A CA 1
ATOM 596 C C . LEU A 1 77 ? -0.780 5.232 5.437 1.00 97.50 77 LEU A C 1
ATOM 598 O O . LEU A 1 77 ? -0.706 5.293 6.664 1.00 97.50 77 LEU A O 1
ATOM 602 N N . LYS A 1 78 ? -1.297 6.224 4.700 1.00 96.69 78 LYS A N 1
ATOM 603 C CA . LYS A 1 78 ? -1.863 7.447 5.286 1.00 96.69 78 LYS A CA 1
ATOM 604 C C . LYS A 1 78 ? -3.034 7.124 6.208 1.00 96.69 78 LYS A C 1
ATOM 606 O O . LYS A 1 78 ? -3.063 7.619 7.329 1.00 96.69 78 LYS A O 1
ATOM 611 N N . ALA A 1 79 ? -3.960 6.281 5.757 1.00 95.56 79 ALA A N 1
ATOM 612 C CA . ALA A 1 79 ? -5.112 5.874 6.553 1.00 95.56 79 ALA A CA 1
ATOM 613 C C . ALA A 1 79 ? -4.698 5.086 7.808 1.00 95.56 79 ALA A C 1
ATOM 615 O O . ALA A 1 79 ? -5.216 5.345 8.889 1.00 95.56 79 ALA A O 1
ATOM 616 N N . ALA A 1 80 ? -3.726 4.175 7.691 1.00 95.94 80 ALA A N 1
ATOM 617 C CA . ALA A 1 80 ? -3.238 3.373 8.814 1.00 95.94 80 ALA A CA 1
ATOM 618 C C . ALA A 1 80 ? -2.531 4.226 9.881 1.00 95.94 80 ALA A C 1
ATOM 620 O O . ALA A 1 80 ? -2.672 3.964 11.072 1.00 95.94 80 ALA A O 1
ATOM 621 N N . LYS A 1 81 ? -1.800 5.269 9.464 1.00 95.50 81 LYS A N 1
ATOM 622 C CA . LYS A 1 81 ? -1.108 6.202 10.371 1.00 95.50 81 LYS A CA 1
ATOM 623 C C . LYS A 1 81 ? -2.013 7.270 10.987 1.00 95.50 81 LYS A C 1
ATOM 625 O O . LYS A 1 81 ? -1.646 7.837 12.009 1.00 95.50 81 LYS A O 1
ATOM 630 N N . ALA A 1 82 ? -3.155 7.570 10.372 1.00 91.12 82 ALA A N 1
ATOM 631 C CA . ALA A 1 82 ? -4.111 8.574 10.852 1.00 91.12 82 ALA A CA 1
ATOM 632 C C . ALA A 1 82 ? -5.120 8.023 11.879 1.00 91.12 82 ALA A C 1
ATOM 634 O O . ALA A 1 82 ? -6.101 8.696 12.197 1.00 91.12 82 ALA A O 1
ATOM 635 N N . ARG A 1 83 ? -4.913 6.785 12.327 1.00 73.25 83 ARG A N 1
ATOM 636 C CA . ARG A 1 83 ? -5.855 6.009 13.123 1.00 73.25 83 ARG A CA 1
ATOM 637 C C . ARG A 1 83 ? -5.781 6.305 14.620 1.00 73.25 83 ARG A C 1
ATOM 639 O O . ARG A 1 83 ? -4.669 6.579 15.116 1.00 73.25 83 ARG A O 1
#

Nearest PDB structures (foldseek):
  3kr9-assembly1_A  TM=7.512E-01  e=8.818E-01  Streptococcus pneumoniae
  8brm-assembly1_Li  TM=3.920E-01  e=3.143E+00  Giardia lamblia ATCC 50803

Foldseek 3Di:
DDPLVVLVVVLCPPPDPPDDRDPVSLLVSLVVDDPVNLVVLVVLLVVLVVVVVPDPDDPVVVNVVSVVSNVSSVVSNVSNVVD

Mean predicted aligned error: 3.29 Å

Sequence (83 aa):
MSNLQNLIVNARSGLALDEKISDDGWQATAKQCGAAEIEEIEQRIVSLRAELETVEEWDGDTQDDIHLAINTFTQLLKAAKAR

Solvent-accessible surface area (backbone atoms only — not comparable to full-atom values): 4842 Å² total; per-residue (Å²): 131,56,72,57,53,50,48,52,51,58,54,44,60,91,53,58,97,89,54,75,69,48,72,68,43,46,52,57,43,17,75,66,49,52,73,69,39,50,53,50,45,51,52,51,45,50,51,54,52,53,48,66,71,69,54,90,78,75,87,52,63,66,51,50,51,51,52,50,50,42,51,53,45,52,53,39,48,51,50,35,70,72,107